Protein AF-A0A644U0E8-F1 (afdb_monomer_lite)

Secondary structure (DSSP, 8-state):
-EEEEEEETTT--B-TT-EEEEE-TTSPBPSS--EEE--TTSEEEE--TT--S-EEEEE-TTB--EEEEGGG-SSB--EEE-B----PPP----SS---HHHHHHHHHHHHHHHHHHHHHHHHHHHHHTT-

pLDDT: mean 84.09, std 12.43, range [49.28, 97.94]

Radius of gyration: 35.31 Å; chains: 1; bounding box: 61×49×97 Å

Sequence (131 aa):
MITGRVYDSKTNEGIWNANIFLSDASGKITAQAIGTTSWFDGSYSLDTKGVSSGYITCSIQGYARRTFPLNSFTGQQHFAMTQTAVDLPPVEIIEKPITWIDKNKYLLLGGITFLSALVAWYHNRHNKNRK

Structure (mmCIF, N/CA/C/O backbone):
data_AF-A0A644U0E8-F1
#
_entry.id   AF-A0A644U0E8-F1
#
loop_
_atom_site.group_PDB
_atom_site.id
_atom_site.type_symbol
_atom_site.label_atom_id
_atom_site.label_alt_id
_atom_site.label_comp_id
_atom_site.label_asym_id
_atom_site.label_entity_id
_atom_site.label_seq_id
_atom_site.pdbx_PDB_ins_code
_atom_site.Cartn_x
_atom_site.Cartn_y
_atom_site.Cartn_z
_atom_site.occupancy
_atom_site.B_iso_or_equiv
_atom_site.auth_seq_id
_atom_site.auth_comp_id
_atom_site.auth_asym_id
_atom_site.auth_atom_id
_atom_site.pdbx_PDB_model_num
ATOM 1 N N . MET A 1 1 ? 11.634 6.184 -13.954 1.00 87.44 1 MET A N 1
ATOM 2 C CA . MET A 1 1 ? 11.316 6.722 -12.618 1.00 87.44 1 MET A CA 1
ATOM 3 C C . MET A 1 1 ? 9.816 6.910 -12.523 1.00 87.44 1 MET A C 1
ATOM 5 O O . MET A 1 1 ? 9.241 7.490 -13.437 1.00 87.44 1 MET A O 1
ATOM 9 N N . ILE A 1 2 ? 9.207 6.384 -11.465 1.00 91.12 2 ILE A N 1
ATOM 10 C CA . ILE A 1 2 ? 7.791 6.567 -11.139 1.00 91.12 2 ILE A CA 1
ATOM 11 C C . ILE A 1 2 ? 7.730 7.383 -9.857 1.00 91.12 2 ILE A C 1
ATOM 13 O O . ILE A 1 2 ? 8.373 7.022 -8.874 1.00 91.12 2 ILE A O 1
ATOM 17 N N . THR A 1 3 ? 6.972 8.469 -9.857 1.00 94.19 3 THR A N 1
A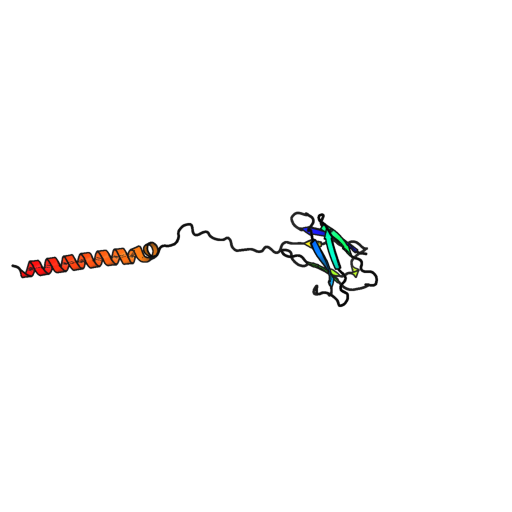TOM 18 C CA . THR A 1 3 ? 6.767 9.301 -8.669 1.00 94.19 3 THR A CA 1
ATOM 19 C C . THR A 1 3 ? 5.305 9.302 -8.258 1.00 94.19 3 THR A C 1
ATOM 21 O O . THR A 1 3 ? 4.427 8.882 -9.008 1.00 94.19 3 THR A O 1
ATOM 24 N N . GLY A 1 4 ? 5.010 9.767 -7.054 1.00 95.50 4 GLY A N 1
ATOM 25 C CA . GLY A 1 4 ? 3.628 9.966 -6.653 1.00 95.50 4 GLY A CA 1
ATOM 26 C C . GLY A 1 4 ? 3.477 10.203 -5.171 1.00 95.50 4 GLY A C 1
ATOM 27 O O . GLY A 1 4 ? 4.410 10.642 -4.504 1.00 95.50 4 GLY A O 1
ATOM 28 N N . ARG A 1 5 ? 2.275 9.923 -4.666 1.00 96.81 5 ARG A N 1
ATOM 29 C CA . ARG A 1 5 ? 1.908 10.147 -3.267 1.00 96.81 5 ARG A CA 1
ATOM 30 C C . ARG A 1 5 ? 1.102 8.976 -2.728 1.00 96.81 5 ARG A C 1
ATOM 32 O O . ARG A 1 5 ? 0.191 8.498 -3.406 1.00 96.81 5 ARG A O 1
ATOM 39 N N . VAL A 1 6 ? 1.433 8.545 -1.521 1.00 97.88 6 VAL A N 1
ATOM 40 C CA . VAL A 1 6 ? 0.660 7.607 -0.711 1.00 97.88 6 VAL A CA 1
ATOM 41 C C . VAL A 1 6 ? -0.124 8.421 0.309 1.00 97.88 6 VAL A C 1
ATOM 43 O O . VAL A 1 6 ? 0.460 9.224 1.036 1.00 97.88 6 VAL A O 1
ATOM 46 N N . TYR A 1 7 ? -1.440 8.253 0.343 1.00 97.25 7 TYR A N 1
ATOM 47 C CA . TYR A 1 7 ? -2.305 9.030 1.223 1.00 97.25 7 TYR A CA 1
ATOM 48 C C . TYR A 1 7 ? -3.475 8.202 1.743 1.00 97.25 7 TYR A C 1
ATOM 50 O O . TYR A 1 7 ? -3.906 7.239 1.102 1.00 97.25 7 TYR A O 1
ATOM 58 N N . ASP A 1 8 ? -3.994 8.578 2.908 1.00 95.81 8 ASP A N 1
ATOM 59 C CA . ASP A 1 8 ? -5.203 7.975 3.457 1.00 95.81 8 ASP A CA 1
ATOM 60 C C . ASP A 1 8 ? -6.412 8.417 2.620 1.00 95.81 8 ASP A C 1
ATOM 62 O O . ASP A 1 8 ? -6.676 9.604 2.444 1.00 95.81 8 ASP A O 1
ATOM 66 N N . SER A 1 9 ? -7.153 7.453 2.082 1.00 94.94 9 SER A N 1
ATOM 67 C CA . SER A 1 9 ? -8.342 7.689 1.253 1.00 94.94 9 SER A CA 1
ATOM 68 C C . SER A 1 9 ? -9.463 8.467 1.957 1.00 94.94 9 SER A C 1
ATOM 70 O O . SER A 1 9 ? -10.286 9.067 1.269 1.00 94.94 9 SER A O 1
ATOM 72 N N . LYS A 1 10 ? -9.507 8.469 3.295 1.00 93.38 10 LYS A N 1
ATOM 73 C CA . LYS A 1 10 ? -10.497 9.192 4.103 1.00 93.38 10 LYS A CA 1
ATOM 74 C C . LYS A 1 10 ? -10.037 10.603 4.457 1.00 93.38 10 LYS A C 1
ATOM 76 O O . LYS A 1 10 ? -10.822 11.534 4.312 1.00 93.38 10 LYS A O 1
ATOM 81 N N . THR A 1 11 ? -8.803 10.767 4.938 1.00 94.25 11 THR A N 1
ATOM 82 C CA . THR A 1 11 ? -8.309 12.071 5.431 1.00 94.25 11 THR A CA 1
ATOM 83 C C . THR A 1 11 ? -7.519 12.860 4.386 1.00 94.25 11 THR A C 1
ATOM 85 O O . THR A 1 11 ? -7.300 14.055 4.557 1.00 94.25 11 THR A O 1
ATOM 88 N N . ASN A 1 12 ? -7.107 12.219 3.286 1.00 94.62 12 ASN A N 1
ATOM 89 C CA . ASN A 1 12 ? -6.209 12.763 2.260 1.00 94.62 12 ASN A CA 1
ATOM 90 C C . ASN A 1 12 ? -4.820 13.187 2.796 1.00 94.62 12 ASN A C 1
ATOM 92 O O . ASN A 1 12 ? -4.044 13.884 2.124 1.00 94.62 12 ASN A O 1
ATOM 96 N N . GLU A 1 13 ? -4.488 12.756 4.013 1.00 96.12 13 GLU A N 1
ATOM 97 C CA . GLU A 1 13 ? -3.197 12.995 4.645 1.00 96.12 13 GLU A CA 1
ATOM 98 C C . GLU A 1 13 ? -2.134 12.064 4.069 1.00 96.12 13 GLU A C 1
ATOM 100 O O . GLU A 1 13 ? -2.417 10.937 3.661 1.00 96.12 13 GLU A O 1
ATOM 105 N N . GLY A 1 14 ? -0.895 12.558 4.011 1.00 96.75 14 GLY A N 1
ATOM 106 C CA . GLY A 1 14 ? 0.236 11.777 3.527 1.00 96.75 14 GLY A CA 1
ATOM 107 C C . GLY A 1 14 ? 0.547 10.635 4.483 1.00 96.75 14 GLY A C 1
ATOM 108 O O . GLY A 1 14 ? 0.640 10.843 5.689 1.00 96.75 14 GLY A O 1
ATOM 109 N N . ILE A 1 15 ? 0.728 9.432 3.946 1.00 96.94 15 ILE A N 1
ATOM 110 C CA . ILE A 1 15 ? 1.136 8.286 4.754 1.00 96.94 15 ILE A CA 1
ATOM 111 C C . ILE A 1 15 ? 2.653 8.201 4.713 1.00 96.94 15 ILE A C 1
ATOM 113 O O . ILE A 1 15 ? 3.243 7.941 3.662 1.00 96.94 15 ILE A O 1
ATOM 117 N N . TRP A 1 16 ? 3.271 8.402 5.871 1.00 96.38 16 TRP A N 1
ATOM 118 C CA . TRP A 1 16 ? 4.711 8.283 6.048 1.00 96.38 16 TRP A CA 1
ATOM 119 C C . TRP A 1 16 ? 5.155 6.817 6.103 1.00 96.38 16 TRP A C 1
ATOM 121 O O . TRP A 1 16 ? 4.480 5.975 6.695 1.00 96.38 16 TRP A O 1
ATOM 131 N N . ASN A 1 17 ? 6.323 6.529 5.522 1.00 96.62 17 ASN A N 1
ATOM 132 C CA . ASN A 1 17 ? 7.008 5.241 5.616 1.00 96.62 17 ASN A CA 1
ATOM 133 C C . ASN A 1 17 ? 6.209 4.041 5.066 1.00 96.62 17 ASN A C 1
ATOM 135 O O . ASN A 1 17 ? 6.340 2.910 5.538 1.00 96.62 17 ASN A O 1
ATOM 139 N N . ALA A 1 18 ? 5.371 4.268 4.053 1.00 97.25 18 ALA A N 1
ATOM 140 C CA . ALA A 1 18 ? 4.749 3.185 3.306 1.00 97.25 18 ALA A CA 1
ATOM 141 C C . ALA A 1 18 ? 5.774 2.549 2.367 1.00 97.25 18 ALA A C 1
ATOM 143 O O . ALA A 1 18 ? 6.533 3.265 1.722 1.00 97.25 18 ALA A O 1
ATOM 144 N N . ASN A 1 19 ? 5.790 1.218 2.267 1.00 96.44 19 ASN A N 1
ATOM 145 C CA . ASN A 1 19 ? 6.716 0.506 1.388 1.00 96.44 19 ASN A CA 1
ATOM 146 C C . ASN A 1 19 ? 6.130 0.414 -0.018 1.00 96.44 19 ASN A C 1
ATOM 148 O O . ASN A 1 19 ? 5.066 -0.182 -0.188 1.00 96.44 19 ASN A O 1
ATOM 152 N N . ILE A 1 20 ? 6.841 0.942 -1.012 1.00 95.81 20 ILE A N 1
ATOM 153 C CA . ILE A 1 20 ? 6.479 0.881 -2.429 1.00 95.81 20 ILE A CA 1
ATOM 154 C C . ILE A 1 20 ? 7.531 0.054 -3.162 1.00 95.81 20 ILE A C 1
ATOM 156 O O . ILE A 1 20 ? 8.702 0.417 -3.163 1.00 95.81 20 ILE A O 1
ATOM 160 N N . PHE A 1 21 ? 7.144 -1.053 -3.788 1.00 94.00 21 PHE A N 1
ATOM 161 C CA . PHE A 1 21 ? 8.099 -1.986 -4.393 1.00 94.00 21 PHE A CA 1
ATOM 162 C C . PHE A 1 21 ? 7.559 -2.669 -5.648 1.00 94.00 21 PHE A C 1
ATOM 164 O O . PHE A 1 21 ? 6.346 -2.750 -5.864 1.00 94.00 21 PHE A O 1
ATOM 171 N N . LEU A 1 22 ? 8.476 -3.172 -6.477 1.00 92.88 22 LEU A N 1
ATOM 172 C CA . LEU A 1 22 ? 8.135 -4.002 -7.626 1.00 92.88 22 LEU A CA 1
ATOM 173 C C . LEU A 1 22 ? 7.686 -5.395 -7.196 1.00 92.88 22 LEU A C 1
ATOM 175 O O . LEU A 1 22 ? 8.265 -6.040 -6.320 1.00 92.88 22 LEU A O 1
ATOM 179 N N . SER A 1 23 ? 6.626 -5.851 -7.840 1.00 93.06 23 SER A N 1
ATOM 180 C CA . SER A 1 23 ? 5.870 -7.023 -7.441 1.00 93.06 23 SER A CA 1
ATOM 181 C C . SER A 1 23 ? 5.245 -7.745 -8.631 1.00 93.06 23 SER A C 1
ATOM 183 O O . SER A 1 23 ? 5.183 -7.219 -9.745 1.00 93.06 23 SER A O 1
ATOM 185 N N . ASP A 1 24 ? 4.785 -8.967 -8.387 1.00 90.81 24 ASP A N 1
ATOM 186 C CA . ASP A 1 24 ? 3.897 -9.691 -9.290 1.00 90.81 24 ASP A CA 1
ATOM 187 C C . ASP A 1 24 ? 2.430 -9.235 -9.142 1.00 90.81 24 ASP A C 1
ATOM 189 O O . ASP A 1 24 ? 2.095 -8.380 -8.318 1.00 90.81 24 ASP A O 1
ATOM 193 N N . ALA A 1 25 ? 1.526 -9.837 -9.922 1.00 90.00 25 ALA A N 1
ATOM 194 C CA . ALA A 1 25 ? 0.095 -9.521 -9.880 1.00 90.00 25 ALA A CA 1
ATOM 195 C C . ALA A 1 25 ? -0.557 -9.772 -8.503 1.00 90.00 25 ALA A C 1
ATOM 197 O O . ALA A 1 25 ? -1.598 -9.196 -8.199 1.00 90.00 25 ALA A O 1
ATOM 198 N N . SER A 1 26 ? 0.051 -10.618 -7.664 1.00 90.38 26 SER A N 1
ATOM 199 C CA . SER A 1 26 ? -0.410 -10.920 -6.304 1.00 90.38 26 SER A CA 1
ATOM 200 C C . SER A 1 26 ? 0.193 -9.994 -5.237 1.00 90.38 26 SER A C 1
ATOM 202 O O . SER A 1 26 ? -0.108 -10.128 -4.048 1.00 90.38 26 SER A O 1
ATOM 204 N N . GLY A 1 27 ? 1.038 -9.041 -5.642 1.00 87.31 27 GLY A N 1
ATOM 205 C CA . GLY A 1 27 ? 1.715 -8.112 -4.745 1.00 87.31 27 GLY A CA 1
ATOM 206 C C . GLY A 1 27 ? 2.878 -8.731 -3.967 1.00 87.31 27 GLY A C 1
ATOM 207 O O . GLY A 1 27 ? 3.233 -8.226 -2.899 1.00 87.31 27 GLY A O 1
ATOM 208 N N . LYS A 1 28 ? 3.461 -9.830 -4.463 1.00 89.12 28 LYS A N 1
ATOM 209 C CA . LYS A 1 28 ? 4.690 -10.415 -3.906 1.00 89.12 28 LYS A CA 1
ATOM 210 C C . LYS A 1 28 ? 5.914 -9.821 -4.578 1.00 89.12 28 LYS A C 1
ATOM 212 O O . LYS A 1 28 ? 5.875 -9.513 -5.762 1.00 89.12 28 LYS A O 1
ATOM 217 N N . ILE A 1 29 ? 6.998 -9.688 -3.819 1.00 86.25 29 ILE A N 1
ATOM 218 C CA . ILE A 1 29 ? 8.272 -9.146 -4.301 1.00 86.25 29 ILE A CA 1
ATOM 219 C C . ILE A 1 29 ? 8.793 -9.989 -5.475 1.00 86.25 29 ILE A C 1
ATOM 221 O O . ILE A 1 29 ? 8.809 -11.219 -5.411 1.00 86.25 29 ILE A O 1
ATOM 225 N N . THR A 1 30 ? 9.221 -9.318 -6.544 1.00 82.44 30 THR A N 1
ATOM 226 C CA . THR A 1 30 ? 9.889 -9.957 -7.688 1.00 82.44 30 THR A CA 1
ATOM 227 C C . THR A 1 30 ? 11.345 -10.306 -7.378 1.00 82.44 30 THR A C 1
ATOM 229 O O . THR A 1 30 ? 11.934 -9.766 -6.450 1.00 82.44 30 THR A O 1
ATOM 232 N N . ALA A 1 31 ? 11.980 -11.145 -8.206 1.00 73.12 31 ALA A N 1
ATOM 233 C CA . ALA A 1 31 ? 13.412 -11.453 -8.080 1.00 73.12 31 ALA A CA 1
ATOM 234 C C . ALA A 1 31 ? 14.311 -10.196 -8.077 1.00 73.12 31 ALA A C 1
ATOM 236 O O . ALA A 1 31 ? 15.372 -10.191 -7.460 1.00 73.12 31 ALA A O 1
ATOM 237 N N . GLN A 1 32 ? 13.873 -9.117 -8.734 1.00 76.69 32 GLN A N 1
ATOM 238 C CA . GLN A 1 32 ? 14.477 -7.795 -8.592 1.00 76.69 32 GLN A CA 1
ATOM 239 C C . GLN A 1 32 ? 13.878 -7.079 -7.377 1.00 76.69 32 GLN A C 1
ATOM 241 O O . GLN A 1 32 ? 12.709 -6.688 -7.390 1.00 76.69 32 GLN A O 1
ATOM 246 N N . ALA A 1 33 ? 14.690 -6.890 -6.337 1.00 80.31 33 ALA A N 1
ATOM 247 C CA . ALA A 1 33 ? 14.321 -6.152 -5.133 1.00 80.31 33 ALA A CA 1
ATOM 248 C C . ALA A 1 33 ? 14.459 -4.637 -5.363 1.00 80.31 33 ALA A C 1
ATOM 250 O O . ALA A 1 33 ? 15.402 -4.001 -4.899 1.00 80.31 33 ALA A O 1
ATOM 251 N N . ILE A 1 34 ? 13.525 -4.067 -6.122 1.00 90.19 34 ILE A N 1
ATOM 252 C CA . ILE A 1 34 ? 13.436 -2.623 -6.363 1.00 90.19 34 ILE A CA 1
ATOM 253 C C . ILE A 1 34 ? 12.299 -2.069 -5.505 1.00 90.19 34 ILE A C 1
ATOM 255 O O . ILE A 1 34 ? 11.152 -2.505 -5.627 1.00 90.19 34 ILE A O 1
A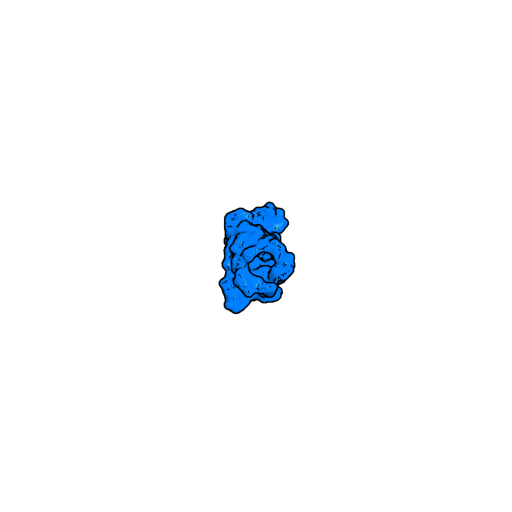TOM 259 N N . GLY A 1 35 ? 12.612 -1.103 -4.644 1.00 93.25 35 GLY A N 1
ATOM 260 C CA . GLY A 1 35 ? 11.646 -0.488 -3.744 1.00 93.25 35 GLY A CA 1
ATOM 261 C C . GLY A 1 35 ? 12.112 0.854 -3.190 1.00 93.25 35 GLY A C 1
ATOM 262 O O . GLY A 1 35 ? 13.283 1.209 -3.278 1.00 93.25 35 GLY A O 1
ATOM 263 N N . THR A 1 36 ? 11.166 1.594 -2.628 1.00 96.00 36 THR A N 1
ATOM 264 C CA . THR A 1 36 ? 11.353 2.859 -1.918 1.00 96.00 36 THR A CA 1
ATOM 265 C C . THR A 1 36 ? 10.333 2.951 -0.787 1.00 96.00 36 THR A C 1
ATOM 267 O O . THR A 1 36 ? 9.381 2.169 -0.723 1.00 96.00 36 THR A O 1
ATOM 270 N N . THR A 1 37 ? 10.491 3.943 0.078 1.00 97.50 37 THR A N 1
ATOM 271 C CA . THR A 1 37 ? 9.472 4.341 1.047 1.00 97.50 37 THR A CA 1
ATOM 272 C C . THR A 1 37 ? 8.918 5.728 0.737 1.00 97.50 37 THR A C 1
ATOM 274 O O . THR A 1 37 ? 9.516 6.487 -0.033 1.00 97.50 37 THR A O 1
ATOM 277 N N . SER A 1 38 ? 7.745 6.042 1.291 1.00 97.88 38 SER A N 1
ATOM 278 C CA . SER A 1 38 ? 7.169 7.387 1.234 1.00 97.88 38 SER A CA 1
ATOM 279 C C . SER A 1 38 ? 7.716 8.313 2.326 1.00 97.88 38 SER A C 1
ATOM 281 O O . SER A 1 38 ? 7.974 7.901 3.461 1.00 97.88 38 SER A O 1
ATOM 283 N N . TRP A 1 39 ? 7.847 9.594 1.986 1.00 97.44 39 TRP A N 1
ATOM 284 C CA . TRP A 1 39 ? 8.245 10.678 2.883 1.00 97.44 39 TRP A CA 1
ATOM 285 C C . TRP A 1 39 ? 7.094 11.142 3.785 1.00 97.44 39 TRP A C 1
ATOM 287 O O . TRP A 1 39 ? 5.981 10.624 3.719 1.00 97.44 39 TRP A O 1
ATOM 297 N N . PHE A 1 40 ? 7.367 12.110 4.666 1.00 96.25 40 PHE A N 1
ATOM 298 C CA . PHE A 1 40 ? 6.405 12.622 5.653 1.00 96.25 40 PHE A CA 1
ATOM 299 C C . PHE A 1 40 ? 5.131 13.211 5.032 1.00 96.25 40 PHE A C 1
ATOM 301 O O . PHE A 1 40 ? 4.059 13.118 5.616 1.00 96.25 40 PHE A O 1
ATOM 308 N N . ASP A 1 41 ? 5.229 13.786 3.835 1.00 96.00 41 ASP A N 1
ATOM 309 C CA . ASP A 1 41 ? 4.093 14.302 3.063 1.00 96.00 41 ASP A CA 1
ATOM 310 C C . ASP A 1 41 ? 3.381 13.211 2.232 1.00 96.00 41 ASP A C 1
ATOM 312 O O . ASP A 1 41 ? 2.398 13.476 1.529 1.00 96.00 41 ASP A O 1
ATOM 316 N N . GLY A 1 42 ? 3.866 11.969 2.317 1.00 97.25 42 GLY A N 1
ATOM 317 C CA . GLY A 1 42 ? 3.422 10.819 1.541 1.00 97.25 42 GLY A CA 1
ATOM 318 C C . GLY A 1 42 ? 4.058 10.716 0.156 1.00 97.25 42 GLY A C 1
ATOM 319 O O . GLY A 1 42 ? 3.746 9.771 -0.569 1.00 97.25 42 GLY A O 1
ATOM 320 N N . SER A 1 43 ? 4.914 11.658 -0.254 1.00 97.94 43 SER A N 1
ATOM 321 C CA . SER A 1 43 ? 5.555 11.619 -1.572 1.00 97.94 43 SER A CA 1
ATOM 322 C C . SER A 1 43 ? 6.543 10.456 -1.688 1.00 97.94 43 SER A C 1
ATOM 324 O O . SER A 1 43 ? 7.129 10.019 -0.699 1.00 97.94 43 SER A O 1
ATOM 326 N N . TYR A 1 44 ? 6.736 9.927 -2.894 1.00 96.88 44 TYR A N 1
ATOM 327 C CA . TYR A 1 44 ? 7.739 8.895 -3.153 1.00 96.88 44 TYR A CA 1
ATOM 328 C C . TYR A 1 44 ? 8.316 9.010 -4.568 1.00 96.88 44 TYR A C 1
ATOM 330 O O . TYR A 1 44 ? 7.699 9.582 -5.472 1.00 96.88 44 TYR A O 1
ATOM 338 N N . SER A 1 45 ? 9.498 8.421 -4.760 1.00 95.25 45 SER A N 1
ATOM 339 C CA . SER A 1 45 ? 10.138 8.258 -6.065 1.00 95.25 45 SER A CA 1
ATOM 340 C C . SER A 1 45 ? 10.774 6.876 -6.157 1.00 95.25 45 SER A C 1
ATOM 342 O O . SER A 1 45 ? 11.612 6.522 -5.333 1.00 95.25 45 SER A O 1
ATOM 344 N N . LEU A 1 46 ? 10.358 6.088 -7.146 1.00 92.50 46 LEU A N 1
ATOM 345 C CA . LEU A 1 46 ? 10.842 4.737 -7.396 1.00 92.50 46 LEU A CA 1
ATOM 346 C C . LEU A 1 46 ? 11.591 4.694 -8.730 1.00 92.50 46 LEU A C 1
ATOM 348 O O . LEU A 1 46 ? 11.019 4.971 -9.793 1.00 92.50 46 LEU A O 1
ATOM 352 N N . ASP A 1 47 ? 12.866 4.312 -8.696 1.00 90.25 47 ASP A N 1
ATOM 353 C CA . ASP A 1 47 ? 13.625 4.079 -9.920 1.00 90.25 47 ASP A CA 1
ATOM 354 C C . ASP A 1 47 ? 13.398 2.656 -10.442 1.00 90.25 47 ASP A C 1
ATOM 356 O O . ASP A 1 47 ? 13.835 1.673 -9.855 1.00 90.25 47 ASP A O 1
ATOM 360 N N . THR A 1 48 ? 12.697 2.559 -11.568 1.00 85.00 48 THR A N 1
ATOM 361 C CA . THR A 1 48 ? 12.365 1.305 -12.255 1.00 85.00 48 THR A CA 1
ATOM 362 C C . THR A 1 48 ? 13.209 1.097 -13.514 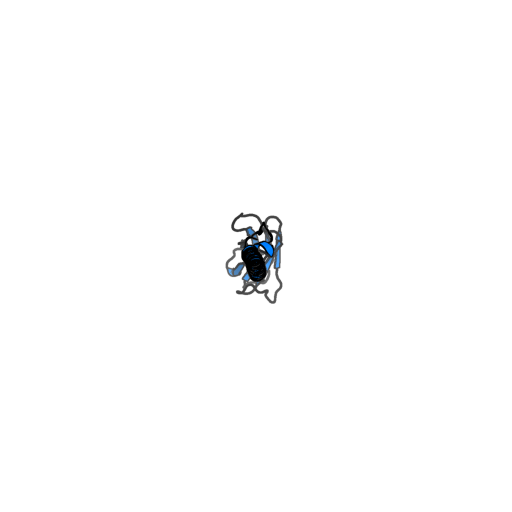1.00 85.00 48 THR A C 1
ATOM 364 O O . THR A 1 48 ? 12.767 0.435 -14.455 1.00 85.00 48 THR A O 1
ATOM 367 N N . LYS A 1 49 ? 14.397 1.714 -13.599 1.00 83.00 49 LYS A N 1
ATOM 368 C CA . LYS A 1 49 ? 15.278 1.619 -14.771 1.00 83.00 49 LYS A CA 1
ATOM 369 C C . LYS A 1 49 ? 15.495 0.158 -15.191 1.00 83.00 49 LYS A C 1
ATOM 371 O O . LYS A 1 49 ? 15.927 -0.670 -14.400 1.00 83.00 49 LYS A O 1
ATOM 376 N N . GLY A 1 50 ? 15.206 -0.142 -16.459 1.00 77.56 50 GLY A N 1
ATOM 377 C CA . GLY A 1 50 ? 15.342 -1.490 -17.026 1.00 77.56 50 GLY A CA 1
ATOM 378 C C . GLY A 1 50 ? 14.137 -2.414 -16.816 1.00 77.56 50 GLY A C 1
ATOM 379 O O . GLY A 1 50 ? 14.157 -3.535 -17.315 1.00 77.56 50 GLY A O 1
ATOM 380 N N . VAL A 1 51 ? 13.078 -1.953 -16.143 1.00 82.81 51 VAL A N 1
ATOM 381 C CA . VAL A 1 51 ? 11.842 -2.720 -15.939 1.00 82.81 51 VAL A CA 1
ATOM 382 C C . VAL A 1 51 ? 10.748 -2.197 -16.866 1.00 82.81 51 VAL A C 1
ATOM 384 O O . VAL A 1 51 ? 10.304 -1.058 -16.741 1.00 82.81 51 VAL A O 1
ATOM 387 N N . SER A 1 52 ? 10.311 -3.039 -17.803 1.00 75.81 52 SER A N 1
ATOM 388 C CA . SER A 1 52 ? 9.278 -2.714 -18.801 1.00 75.81 52 SER A CA 1
ATOM 389 C C . SER A 1 52 ? 7.905 -3.322 -18.497 1.00 75.81 52 SER A C 1
ATOM 391 O O . SER A 1 52 ? 6.916 -2.953 -19.124 1.00 75.81 52 SER A O 1
ATOM 393 N N . SER A 1 53 ? 7.825 -4.258 -17.548 1.00 82.69 53 SER A N 1
ATOM 394 C CA . SER A 1 53 ? 6.590 -4.954 -17.178 1.00 82.69 53 SER A CA 1
ATOM 395 C C . SER A 1 53 ? 6.617 -5.386 -15.713 1.00 82.69 53 SER A C 1
ATOM 397 O O . SER A 1 53 ? 7.682 -5.474 -15.105 1.00 82.69 53 SER A O 1
ATOM 399 N N . GLY A 1 54 ? 5.441 -5.633 -15.140 1.00 87.69 54 GLY A N 1
ATOM 400 C CA . GLY A 1 54 ? 5.281 -6.036 -13.744 1.00 87.69 54 GLY A CA 1
ATOM 401 C C . GLY A 1 54 ? 4.218 -5.211 -13.035 1.00 87.69 54 GLY A C 1
ATOM 402 O O . GLY A 1 54 ? 3.393 -4.559 -13.679 1.00 87.69 54 GLY A O 1
ATOM 403 N N . TYR A 1 55 ? 4.245 -5.245 -11.707 1.00 92.31 55 TYR A N 1
ATOM 404 C CA . TYR A 1 55 ? 3.326 -4.507 -10.853 1.00 92.31 55 TYR A CA 1
ATOM 405 C C . TYR A 1 55 ? 4.096 -3.700 -9.813 1.00 92.31 55 TYR A C 1
ATOM 407 O O . TYR A 1 55 ? 5.179 -4.086 -9.380 1.00 92.31 55 TYR A O 1
ATOM 415 N N . ILE A 1 56 ? 3.518 -2.594 -9.374 1.00 92.81 56 ILE A N 1
ATOM 416 C CA . ILE A 1 56 ? 3.983 -1.806 -8.240 1.00 92.81 56 ILE A CA 1
ATOM 417 C C . ILE A 1 56 ? 2.992 -1.991 -7.091 1.00 92.81 56 ILE A C 1
ATOM 419 O O . ILE A 1 56 ? 1.782 -1.823 -7.262 1.00 92.81 56 ILE A O 1
ATOM 423 N N . THR A 1 57 ? 3.505 -2.365 -5.925 1.00 95.00 57 THR A N 1
ATOM 424 C CA . THR A 1 57 ? 2.710 -2.597 -4.719 1.00 95.00 57 THR A CA 1
ATOM 425 C C . THR A 1 57 ? 3.083 -1.592 -3.649 1.00 95.00 57 THR A C 1
ATOM 427 O O . THR A 1 57 ? 4.264 -1.353 -3.415 1.00 95.00 57 THR A O 1
ATOM 430 N N . CYS A 1 58 ? 2.073 -1.048 -2.973 1.00 96.25 58 CYS A N 1
ATOM 431 C CA . CYS A 1 58 ? 2.218 -0.258 -1.760 1.00 96.25 58 CYS A CA 1
ATOM 432 C C . CYS A 1 58 ? 1.659 -1.037 -0.562 1.00 96.25 58 CYS A C 1
ATOM 434 O O . CYS A 1 58 ? 0.524 -1.527 -0.597 1.00 96.25 58 CYS A O 1
ATOM 436 N N . SER A 1 59 ? 2.453 -1.154 0.503 1.00 95.44 59 SER A N 1
ATOM 437 C CA . SER A 1 59 ? 2.088 -1.874 1.724 1.00 95.44 59 SER A CA 1
ATOM 438 C C . SER A 1 59 ? 2.604 -1.149 2.962 1.00 95.44 59 SER A C 1
ATOM 440 O O . SER A 1 59 ? 3.780 -0.799 3.055 1.00 95.44 59 SER A O 1
ATOM 442 N N . ILE A 1 60 ? 1.733 -1.000 3.953 1.00 95.44 60 ILE A N 1
ATOM 443 C CA . ILE A 1 60 ? 2.061 -0.467 5.275 1.00 95.44 60 ILE A CA 1
ATOM 444 C C . ILE A 1 60 ? 1.126 -1.106 6.304 1.00 95.44 60 ILE A C 1
ATOM 446 O O . ILE A 1 60 ? 0.005 -1.497 5.975 1.00 95.44 60 ILE A O 1
ATOM 450 N N . GLN A 1 61 ? 1.598 -1.264 7.537 1.00 91.06 61 GLN A N 1
ATOM 451 C CA . GLN A 1 61 ? 0.781 -1.803 8.618 1.00 91.06 61 GLN A CA 1
ATOM 452 C C . GLN A 1 61 ? -0.432 -0.900 8.886 1.00 91.06 61 GLN A C 1
ATOM 454 O O . GLN A 1 61 ? -0.320 0.321 8.861 1.00 91.06 61 GLN A O 1
ATOM 459 N N . GLY A 1 62 ? -1.591 -1.511 9.139 1.00 90.06 62 GLY A N 1
ATOM 460 C CA . GLY A 1 62 ? -2.838 -0.789 9.406 1.00 90.06 62 GLY A CA 1
ATOM 461 C C . GLY A 1 62 ? -3.593 -0.329 8.156 1.00 90.06 62 GLY A C 1
ATOM 462 O O . GLY A 1 62 ? -4.685 0.213 8.292 1.00 90.06 62 GLY A O 1
ATOM 463 N N . TYR A 1 63 ? -3.073 -0.581 6.950 1.00 93.50 63 TYR A N 1
ATOM 464 C CA . TYR A 1 63 ? -3.745 -0.251 5.694 1.00 93.50 63 TYR A CA 1
ATOM 465 C C . TYR A 1 63 ? -3.846 -1.453 4.756 1.00 93.50 63 TYR A C 1
ATOM 467 O O . TYR A 1 63 ? -2.975 -2.325 4.711 1.00 93.50 63 TYR A O 1
ATOM 475 N N . ALA A 1 64 ? -4.900 -1.459 3.943 1.00 93.31 64 ALA A N 1
ATOM 476 C CA . ALA A 1 64 ? -5.091 -2.446 2.896 1.00 93.31 64 ALA A CA 1
ATOM 477 C C . ALA A 1 64 ? -4.003 -2.294 1.825 1.00 93.31 64 ALA A C 1
ATOM 479 O O . ALA A 1 64 ? -3.779 -1.204 1.292 1.00 93.31 64 ALA A O 1
ATOM 480 N N . ARG A 1 65 ? -3.341 -3.405 1.490 1.00 94.69 65 ARG A N 1
ATOM 481 C CA . ARG A 1 65 ? -2.337 -3.454 0.423 1.00 94.69 65 ARG A CA 1
ATOM 482 C C . ARG A 1 65 ? -2.969 -3.101 -0.923 1.00 94.69 65 ARG A C 1
ATOM 484 O O . ARG A 1 65 ? -4.074 -3.544 -1.230 1.00 94.69 65 ARG A O 1
ATOM 491 N N . ARG A 1 66 ? -2.235 -2.348 -1.743 1.00 95.12 66 ARG A N 1
ATOM 492 C CA . ARG A 1 66 ? -2.668 -1.920 -3.079 1.00 95.12 66 ARG A CA 1
ATOM 493 C C . ARG A 1 66 ? -1.614 -2.267 -4.121 1.00 95.12 66 ARG A C 1
ATOM 495 O O . ARG A 1 66 ? -0.443 -1.963 -3.915 1.00 95.12 66 ARG A O 1
ATOM 502 N N . THR A 1 67 ? -2.047 -2.830 -5.243 1.00 94.56 67 THR A N 1
ATOM 503 C CA . THR A 1 67 ? -1.177 -3.320 -6.321 1.00 94.56 67 THR A CA 1
ATOM 504 C C . THR A 1 67 ? -1.675 -2.799 -7.659 1.00 94.56 67 THR A C 1
ATOM 506 O O . THR A 1 67 ? -2.878 -2.829 -7.915 1.00 94.56 67 THR A O 1
ATOM 509 N N . PHE A 1 68 ? -0.764 -2.348 -8.520 1.00 92.19 68 PHE A N 1
ATOM 510 C CA . PHE A 1 68 ? -1.109 -1.859 -9.851 1.00 92.19 68 PHE A CA 1
ATOM 511 C C . PHE A 1 68 ? -0.134 -2.296 -10.938 1.00 92.19 68 PHE A C 1
ATOM 513 O O . PHE A 1 68 ? 1.058 -2.397 -10.661 1.00 92.19 68 PHE A O 1
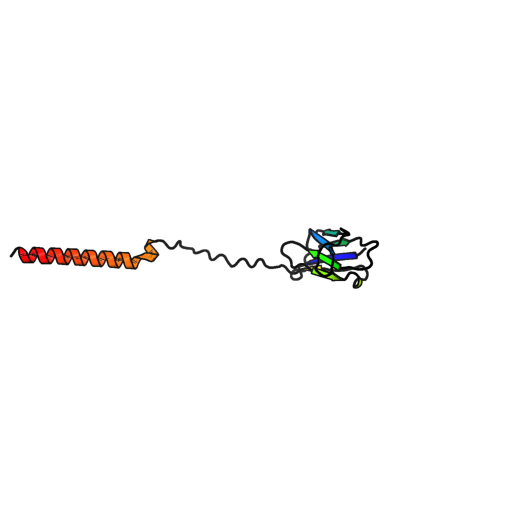ATOM 520 N N . PRO A 1 69 ? -0.600 -2.497 -12.181 1.00 91.00 69 PRO A N 1
ATOM 521 C CA . PRO A 1 69 ? 0.272 -2.850 -13.293 1.00 91.00 69 PRO A CA 1
ATOM 522 C C . PRO A 1 69 ? 1.131 -1.656 -13.739 1.00 91.00 69 PRO A C 1
ATOM 524 O O . PRO A 1 69 ? 0.648 -0.538 -13.896 1.00 91.00 69 PRO A O 1
ATOM 527 N N . LEU A 1 70 ? 2.420 -1.904 -13.974 1.00 86.00 70 LEU A N 1
ATOM 528 C CA . LEU A 1 70 ? 3.430 -0.879 -14.269 1.00 86.00 70 LEU A CA 1
ATOM 529 C C . LEU A 1 70 ? 3.191 -0.156 -15.606 1.00 86.00 70 LEU A C 1
ATOM 531 O O . LEU A 1 70 ? 3.553 1.005 -15.765 1.00 86.00 70 LEU A O 1
ATOM 535 N N . ASN A 1 71 ? 2.566 -0.844 -16.564 1.00 75.56 71 ASN A N 1
ATOM 536 C CA . ASN A 1 71 ? 2.295 -0.344 -17.915 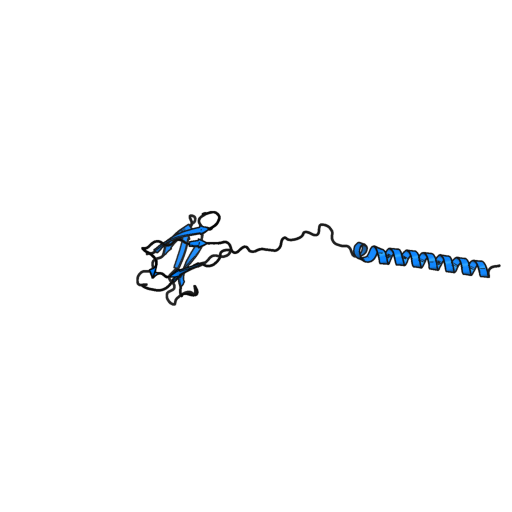1.00 75.56 71 ASN A CA 1
ATOM 537 C C . ASN A 1 71 ? 1.204 0.739 -17.977 1.00 75.56 71 ASN A C 1
ATOM 539 O O . ASN A 1 71 ? 0.987 1.318 -19.036 1.00 75.56 71 ASN A O 1
ATOM 543 N N . SER A 1 72 ? 0.507 1.000 -16.870 1.00 66.81 72 SER A N 1
ATOM 544 C CA . SER A 1 72 ? -0.621 1.934 -16.829 1.00 66.81 72 SER A CA 1
ATOM 545 C C . SER A 1 72 ? -0.210 3.376 -16.502 1.00 66.81 72 SER A C 1
ATOM 547 O O . SER A 1 72 ? -1.081 4.232 -16.370 1.00 66.81 72 SER A O 1
ATOM 549 N N . PHE A 1 73 ? 1.092 3.667 -16.367 1.00 68.00 73 PHE A N 1
ATOM 550 C CA . PHE A 1 73 ? 1.573 4.940 -15.818 1.00 68.00 73 PHE A CA 1
ATOM 551 C C . PHE A 1 73 ? 2.449 5.736 -16.778 1.00 68.00 73 PHE A C 1
ATOM 553 O O . PHE A 1 73 ? 3.447 5.245 -17.297 1.00 68.00 73 PHE A O 1
ATOM 560 N N . THR A 1 74 ? 2.149 7.029 -16.905 1.00 65.44 74 THR A N 1
ATOM 561 C CA . THR A 1 74 ? 2.969 8.027 -17.612 1.00 65.44 74 THR A CA 1
ATOM 562 C C . THR A 1 74 ? 4.062 8.631 -16.714 1.00 65.44 74 THR A C 1
ATOM 564 O O . THR A 1 74 ? 4.437 9.788 -16.876 1.00 65.44 74 THR A O 1
ATOM 567 N N . GLY A 1 75 ? 4.564 7.866 -15.736 1.00 78.38 75 GLY A N 1
ATOM 568 C CA . GLY A 1 75 ? 5.604 8.298 -14.789 1.00 78.38 75 GLY A CA 1
ATOM 569 C C . GLY A 1 75 ? 5.100 8.803 -13.431 1.00 78.38 75 GLY A C 1
ATOM 570 O O . GLY A 1 75 ? 5.918 8.994 -12.534 1.00 78.38 75 GLY A O 1
ATOM 571 N N . GLN A 1 76 ? 3.784 8.953 -13.240 1.00 89.19 76 GLN A N 1
ATOM 572 C CA . GLN A 1 76 ? 3.178 9.252 -11.938 1.00 89.19 76 GLN A CA 1
ATOM 573 C C . GLN A 1 76 ? 2.148 8.197 -11.535 1.00 89.19 76 GLN A C 1
ATOM 575 O O . GLN A 1 76 ? 1.347 7.772 -12.365 1.00 89.19 76 GLN A O 1
ATOM 580 N N . GLN A 1 77 ? 2.155 7.796 -10.261 1.00 92.00 77 GLN A N 1
ATOM 581 C CA . GLN A 1 77 ? 1.150 6.904 -9.692 1.00 92.00 77 GLN A CA 1
ATOM 582 C C . GLN A 1 77 ? 0.861 7.203 -8.221 1.00 92.00 77 GLN A C 1
ATOM 584 O O . GLN A 1 77 ? 1.763 7.236 -7.387 1.00 92.00 77 GLN A O 1
ATOM 589 N N . HIS A 1 78 ? -0.414 7.326 -7.861 1.00 94.31 78 HIS A N 1
ATOM 590 C CA . HIS A 1 78 ? -0.820 7.597 -6.483 1.00 94.31 78 HIS A CA 1
ATOM 591 C C . HIS A 1 78 ? -1.473 6.391 -5.802 1.00 94.31 78 HIS A C 1
ATOM 593 O O . HIS A 1 78 ? -2.238 5.631 -6.401 1.00 94.31 78 HIS A O 1
ATOM 599 N N . PHE A 1 79 ? -1.215 6.243 -4.506 1.00 95.75 79 PHE A N 1
ATOM 600 C CA . PHE A 1 79 ? -1.799 5.198 -3.677 1.00 95.75 79 PHE A CA 1
ATOM 601 C C . PHE A 1 79 ? -2.747 5.811 -2.649 1.00 95.75 79 PHE A C 1
ATOM 603 O O . PHE A 1 79 ? -2.327 6.214 -1.570 1.00 95.75 79 PHE A O 1
ATOM 610 N N . ALA A 1 80 ? -4.038 5.831 -2.980 1.00 96.38 80 ALA A N 1
ATOM 611 C CA . ALA A 1 80 ? -5.094 6.004 -1.990 1.00 96.38 80 ALA A CA 1
ATOM 612 C C . ALA A 1 80 ? -5.210 4.716 -1.161 1.00 96.38 80 ALA A C 1
ATOM 614 O O . ALA A 1 80 ? -5.599 3.671 -1.692 1.00 96.38 80 ALA A O 1
ATOM 615 N N . MET A 1 81 ? -4.829 4.774 0.110 1.00 95.81 81 MET A N 1
ATOM 616 C CA . MET A 1 81 ? -4.825 3.635 1.023 1.00 95.81 81 MET A CA 1
ATOM 617 C C . MET A 1 81 ? -6.043 3.704 1.938 1.00 95.81 81 MET A C 1
ATOM 619 O O . MET A 1 81 ? -6.427 4.771 2.412 1.00 95.81 81 MET A O 1
ATOM 623 N N . THR A 1 82 ? -6.653 2.562 2.223 1.00 94.25 82 THR A N 1
ATOM 624 C CA . THR A 1 82 ? -7.766 2.480 3.173 1.00 94.25 82 THR A CA 1
ATOM 625 C C . THR A 1 82 ? -7.276 1.785 4.424 1.00 94.25 82 THR A C 1
ATOM 627 O O . THR A 1 82 ? -6.710 0.695 4.327 1.00 94.25 82 THR A O 1
ATOM 630 N N . GLN A 1 83 ? -7.469 2.409 5.587 1.00 90.56 83 GLN A N 1
ATOM 631 C CA . GLN A 1 83 ? -7.149 1.763 6.853 1.00 90.56 83 GLN A CA 1
ATOM 632 C C . GLN A 1 83 ? -7.939 0.459 6.966 1.00 90.56 83 GLN A C 1
ATOM 634 O O . GLN A 1 83 ? -9.166 0.446 6.849 1.00 90.56 83 GLN A O 1
ATOM 639 N N . THR A 1 84 ? -7.229 -0.641 7.185 1.00 86.06 84 THR A N 1
ATOM 640 C CA . THR A 1 84 ? -7.839 -1.882 7.649 1.00 86.06 84 THR A CA 1
ATOM 641 C C . THR A 1 84 ? -8.109 -1.655 9.119 1.00 86.06 84 THR A C 1
ATOM 643 O O . THR A 1 84 ? -7.188 -1.773 9.927 1.00 86.06 84 THR A O 1
ATOM 646 N N . ALA A 1 85 ? -9.330 -1.229 9.448 1.00 65.81 85 ALA A N 1
ATOM 647 C CA . ALA A 1 85 ? -9.754 -1.094 10.829 1.00 65.81 85 ALA A CA 1
ATOM 648 C C . ALA A 1 85 ? -9.373 -2.383 11.562 1.00 65.81 85 ALA A C 1
ATOM 650 O O . ALA A 1 85 ? -9.836 -3.470 11.212 1.00 65.81 85 ALA A O 1
ATOM 651 N N . VAL A 1 86 ? -8.502 -2.270 12.562 1.00 59.34 86 VAL A N 1
ATOM 652 C CA . VAL A 1 86 ? -8.533 -3.242 13.641 1.00 59.34 86 VAL A CA 1
ATOM 653 C C . VAL A 1 86 ? -9.809 -2.877 14.389 1.00 59.34 86 VAL A C 1
ATOM 655 O O . VAL A 1 86 ? -9.770 -2.060 15.303 1.00 59.34 86 VAL A O 1
ATOM 658 N N . ASP A 1 87 ? -10.954 -3.386 13.926 1.00 55.22 87 ASP A N 1
ATOM 659 C CA . ASP A 1 87 ? -12.180 -3.425 14.723 1.00 55.22 87 ASP A CA 1
ATOM 660 C C . ASP A 1 87 ? -11.869 -4.347 15.906 1.00 55.22 87 ASP A C 1
ATOM 662 O O . ASP A 1 87 ? -12.171 -5.540 15.917 1.00 55.22 87 ASP A O 1
ATOM 666 N N . LEU A 1 88 ? -11.147 -3.812 16.891 1.00 55.38 88 LEU A N 1
ATOM 667 C CA . LEU A 1 88 ? -11.163 -4.383 18.218 1.00 55.38 88 LEU A CA 1
ATOM 668 C C . LEU A 1 88 ? -12.610 -4.222 18.681 1.00 55.38 88 LEU A C 1
ATOM 670 O O . LEU A 1 88 ? -13.109 -3.091 18.675 1.00 55.38 88 LEU A O 1
ATOM 674 N N . PRO A 1 89 ? -13.306 -5.315 19.041 1.00 59.97 89 PRO A N 1
ATOM 675 C CA . PRO A 1 89 ? -14.633 -5.184 19.608 1.00 59.97 89 PRO A CA 1
ATOM 676 C C . PRO A 1 89 ? -14.544 -4.221 20.800 1.00 59.97 89 PRO A C 1
ATOM 678 O O . PRO A 1 89 ? -13.551 -4.270 21.539 1.00 59.97 89 PRO A O 1
ATOM 681 N N . PRO A 1 90 ? -15.528 -3.322 20.974 1.00 59.38 90 PRO A N 1
ATOM 682 C CA . PRO A 1 90 ? -15.539 -2.411 22.105 1.00 59.38 90 PRO A CA 1
ATOM 683 C C . PRO A 1 90 ? -15.360 -3.224 23.387 1.00 59.38 90 PRO A C 1
ATOM 685 O O . PRO A 1 90 ? -16.089 -4.184 23.635 1.00 59.38 90 PRO A O 1
ATOM 688 N N . VAL A 1 91 ? -14.343 -2.877 24.177 1.00 62.25 91 VAL A N 1
ATOM 689 C CA . VAL A 1 91 ? -14.133 -3.484 25.489 1.00 62.25 91 VAL A CA 1
ATOM 690 C C . VAL A 1 91 ? -15.291 -3.022 26.366 1.00 62.25 91 VAL A C 1
ATOM 692 O O . VAL A 1 91 ? -15.298 -1.889 26.844 1.00 62.25 91 VAL A O 1
ATOM 695 N N . GLU A 1 92 ? -16.292 -3.880 26.551 1.00 64.69 92 GLU A N 1
ATOM 696 C CA . GLU A 1 92 ? -17.312 -3.678 27.575 1.00 64.69 92 GLU A CA 1
ATOM 697 C C . GLU A 1 92 ? -16.625 -3.766 28.941 1.00 64.69 92 GLU A C 1
ATOM 699 O O . GLU A 1 92 ? -16.300 -4.844 29.442 1.00 64.69 92 GLU A O 1
ATOM 704 N N . ILE A 1 93 ? -16.352 -2.607 29.543 1.00 63.00 93 ILE A N 1
ATOM 705 C CA . ILE A 1 93 ? -15.926 -2.533 30.936 1.00 63.00 93 ILE A CA 1
ATOM 706 C C . ILE A 1 93 ? -17.144 -2.928 31.769 1.00 63.00 93 ILE A C 1
ATOM 708 O O . ILE A 1 93 ? -18.068 -2.140 31.961 1.00 63.00 93 ILE A O 1
ATOM 712 N N . ILE A 1 94 ? -17.161 -4.164 32.263 1.00 61.94 94 ILE A N 1
ATOM 713 C CA . ILE A 1 94 ? -18.134 -4.577 33.271 1.00 61.94 94 ILE A CA 1
ATOM 714 C C . ILE A 1 94 ? -17.766 -3.819 34.555 1.00 61.94 94 ILE A C 1
ATOM 716 O O . ILE A 1 94 ? -16.875 -4.231 35.293 1.00 61.94 94 ILE A O 1
ATOM 720 N N . GLU A 1 95 ? -18.438 -2.692 34.815 1.00 60.75 95 GLU A N 1
ATOM 721 C CA . GLU A 1 95 ? -18.173 -1.794 35.956 1.00 60.75 95 GLU A CA 1
ATOM 722 C C . GLU A 1 95 ? -18.281 -2.474 37.331 1.00 60.75 95 GLU A C 1
ATOM 724 O O . GLU A 1 95 ? -17.862 -1.912 38.344 1.00 60.75 95 GLU A O 1
ATOM 729 N N . LYS A 1 96 ? -18.841 -3.685 37.403 1.00 64.12 96 LYS A N 1
ATOM 730 C CA . LYS A 1 96 ? -18.957 -4.446 38.646 1.00 64.12 96 LYS A CA 1
ATOM 731 C C . LYS A 1 96 ? -18.480 -5.879 38.441 1.00 64.12 96 LYS A C 1
ATOM 733 O O . LYS A 1 96 ? -19.125 -6.612 37.691 1.00 64.12 96 LYS A O 1
ATOM 738 N N . PRO A 1 97 ? -17.411 -6.328 39.124 1.00 60.66 97 PRO A N 1
ATOM 739 C CA . PRO A 1 97 ? -17.105 -7.748 39.159 1.00 60.66 97 PRO A CA 1
ATOM 740 C C . PRO A 1 97 ? -18.324 -8.471 39.735 1.00 60.66 97 PRO A C 1
ATOM 742 O O . PRO A 1 97 ? -18.741 -8.191 40.857 1.00 60.66 97 PRO A O 1
ATOM 745 N N . ILE A 1 98 ? -18.922 -9.372 38.952 1.00 63.09 98 ILE A N 1
ATOM 746 C CA . ILE A 1 98 ? -19.998 -10.240 39.433 1.00 63.09 98 ILE A CA 1
ATOM 747 C C . ILE A 1 98 ? -19.402 -11.069 40.567 1.00 63.09 98 ILE A C 1
ATOM 749 O O . ILE A 1 98 ? -18.599 -11.975 40.331 1.00 63.09 98 ILE A O 1
ATOM 753 N N . THR A 1 99 ? -19.757 -10.742 41.807 1.00 72.19 99 THR A N 1
ATOM 754 C CA . THR A 1 99 ? -19.249 -11.485 42.955 1.00 72.19 99 THR A CA 1
ATOM 755 C C . THR A 1 99 ? -19.965 -12.832 43.043 1.00 72.19 99 THR A C 1
ATOM 757 O O . THR A 1 99 ? -21.114 -12.989 42.619 1.00 72.19 99 THR A O 1
ATOM 760 N N . TRP A 1 100 ? -19.304 -13.841 43.616 1.00 75.19 100 TRP A N 1
ATOM 761 C CA . TRP A 1 100 ? -19.930 -15.147 43.863 1.00 75.19 100 TRP A CA 1
ATOM 762 C C . TRP A 1 100 ? -21.235 -15.014 44.669 1.00 75.19 100 TRP A C 1
ATOM 764 O O . TRP A 1 100 ? -22.176 -15.779 44.462 1.00 75.19 100 TRP A O 1
ATOM 774 N N . ILE A 1 101 ? -21.313 -14.003 45.538 1.00 71.62 101 ILE A N 1
ATOM 775 C CA . ILE A 1 101 ? -22.486 -13.693 46.357 1.00 71.62 101 ILE A CA 1
ATOM 776 C C . ILE A 1 101 ? -23.654 -13.230 45.476 1.00 71.62 101 ILE A C 1
ATOM 778 O O . ILE A 1 101 ? -24.759 -13.751 45.622 1.00 71.62 101 ILE A O 1
ATOM 782 N N . ASP A 1 102 ? -23.417 -12.337 44.509 1.00 73.38 102 ASP A N 1
ATOM 783 C CA . ASP A 1 102 ? -24.464 -11.849 43.597 1.00 73.38 102 ASP A CA 1
ATOM 784 C C . ASP A 1 102 ? -25.067 -12.973 42.750 1.00 73.38 102 ASP A C 1
ATOM 786 O O . ASP A 1 102 ? -26.285 -13.027 42.552 1.00 73.38 102 ASP A O 1
ATOM 790 N N . LYS A 1 103 ? -24.222 -13.913 42.306 1.00 75.25 103 LYS A N 1
ATOM 791 C CA . LYS A 1 103 ? -24.643 -15.083 41.524 1.00 75.25 103 LYS A CA 1
ATOM 792 C C . LYS A 1 103 ? -25.466 -16.082 42.348 1.00 75.25 103 LYS A C 1
ATOM 794 O O . LYS A 1 103 ? -26.338 -16.747 41.797 1.00 75.25 103 LYS A O 1
ATOM 799 N N . ASN A 1 104 ? -25.216 -16.181 43.657 1.00 80.12 104 ASN A N 1
ATOM 800 C CA . ASN A 1 104 ? -25.789 -17.221 44.522 1.00 80.12 104 ASN A CA 1
ATOM 801 C C . ASN A 1 104 ? -26.752 -16.691 45.600 1.00 80.12 104 ASN A C 1
ATOM 803 O O . ASN A 1 104 ? -27.174 -17.451 46.472 1.00 80.12 104 ASN A O 1
ATOM 807 N N . LYS A 1 105 ? -27.157 -15.416 45.549 1.00 79.81 105 LYS A N 1
ATOM 808 C CA . LYS A 1 105 ? -28.021 -14.785 46.566 1.00 79.81 105 LYS A CA 1
ATOM 809 C C . LYS A 1 105 ? -29.323 -15.544 46.854 1.00 79.81 105 LYS A C 1
ATOM 811 O O . LYS A 1 105 ? -29.747 -15.622 48.003 1.00 79.81 105 LYS A O 1
ATOM 816 N N . TYR A 1 106 ? -29.931 -16.158 45.837 1.00 79.12 106 TYR A N 1
ATOM 817 C CA . TYR A 1 106 ? -31.152 -16.953 46.004 1.00 79.12 106 TYR A CA 1
ATOM 818 C C . TYR A 1 106 ? -30.893 -18.306 46.674 1.00 79.12 106 TYR A C 1
ATOM 820 O O . TYR A 1 106 ? -31.726 -18.764 47.452 1.00 79.12 106 TYR A O 1
ATOM 828 N N . LEU A 1 107 ? -29.723 -18.911 46.437 1.00 80.00 107 LEU A N 1
ATOM 829 C CA . LEU A 1 107 ? -29.288 -20.121 47.136 1.00 80.00 107 LEU A CA 1
ATOM 830 C C . LEU A 1 107 ? -29.051 -19.825 48.625 1.00 80.00 107 LEU A C 1
ATOM 832 O O . LEU A 1 107 ? -29.480 -20.593 49.481 1.00 80.00 107 LEU A O 1
ATOM 836 N N . LEU A 1 108 ? -28.427 -18.683 48.937 1.00 76.62 108 LEU A N 1
ATOM 837 C CA . LEU A 1 108 ? -28.203 -18.225 50.314 1.00 76.62 108 LEU A CA 1
ATOM 838 C C . LEU A 1 108 ? -29.524 -17.942 51.044 1.00 76.62 108 LEU A C 1
ATOM 840 O O . LEU A 1 108 ? -29.735 -18.449 52.145 1.00 76.62 108 LEU A O 1
ATOM 844 N N . LEU A 1 109 ? -30.442 -17.195 50.420 1.00 77.88 109 LEU A N 1
ATOM 845 C CA . LEU A 1 109 ? -31.775 -16.928 50.977 1.00 77.88 109 LEU A CA 1
ATOM 846 C C . LEU A 1 109 ? -32.582 -18.222 51.181 1.00 77.88 109 LEU A C 1
ATOM 848 O O . LEU A 1 109 ? -33.199 -18.410 52.232 1.00 77.88 109 LEU A O 1
ATOM 852 N N . GLY A 1 110 ? -32.540 -19.138 50.210 1.00 80.06 110 GLY A N 1
ATOM 853 C CA . GLY A 1 110 ? -33.177 -20.452 50.310 1.00 80.06 110 GLY A CA 1
ATOM 854 C C . GLY A 1 110 ? -32.591 -21.312 51.436 1.00 80.06 110 GLY A C 1
ATOM 855 O O . GLY A 1 110 ? -33.332 -21.918 52.206 1.00 80.06 110 GLY A O 1
ATOM 856 N N . GLY A 1 111 ? -31.266 -21.315 51.594 1.00 80.62 111 GLY A N 1
ATOM 857 C CA . GLY A 1 111 ? -30.589 -22.052 52.662 1.00 80.62 111 GLY A CA 1
ATOM 858 C C . GLY A 1 111 ? -30.928 -21.526 54.058 1.00 80.62 111 GLY A C 1
ATOM 859 O O . GLY A 1 111 ? -31.240 -22.310 54.954 1.00 80.62 111 GLY A O 1
ATOM 860 N N . ILE A 1 112 ? -30.933 -20.201 54.242 1.00 83.31 112 ILE A N 1
ATOM 861 C CA . ILE A 1 112 ? -31.256 -19.567 55.532 1.00 83.31 112 ILE A CA 1
ATOM 862 C C . ILE A 1 112 ? -32.716 -19.829 55.920 1.00 83.31 112 ILE A C 1
ATOM 864 O O . ILE A 1 112 ? -33.000 -20.179 57.069 1.00 83.31 112 ILE A O 1
ATOM 868 N N . THR A 1 113 ? -33.648 -19.701 54.972 1.00 79.38 113 THR A N 1
ATOM 869 C CA . THR A 1 113 ? -35.075 -19.967 55.227 1.00 79.38 113 THR A CA 1
ATOM 870 C C . THR A 1 113 ? -35.331 -21.435 55.565 1.00 79.38 113 THR A C 1
ATOM 872 O O . THR A 1 113 ? -36.041 -21.717 56.532 1.00 79.38 113 THR A O 1
ATOM 875 N N . PHE A 1 114 ? -34.692 -22.369 54.855 1.00 83.88 114 PHE A N 1
ATOM 876 C CA . PHE A 1 114 ? -34.791 -23.799 55.149 1.00 83.88 114 PHE A CA 1
ATOM 877 C C . PHE A 1 114 ? -34.241 -24.154 56.539 1.00 83.88 114 PHE A C 1
ATOM 879 O O . PHE A 1 114 ? -34.920 -24.825 57.317 1.00 83.88 114 PHE A O 1
ATOM 886 N N . LEU A 1 115 ? -33.050 -23.655 56.892 1.00 85.62 115 LEU A N 1
ATOM 887 C CA . LEU A 1 115 ? -32.452 -23.875 58.215 1.00 85.62 115 LEU A CA 1
ATOM 888 C C . LEU A 1 115 ? -33.332 -23.314 59.337 1.00 85.62 115 LEU A C 1
ATOM 890 O O . LEU A 1 115 ? -33.545 -23.980 60.349 1.00 85.62 115 LEU A O 1
ATOM 894 N N . SER A 1 116 ? -33.899 -22.124 59.134 1.00 83.69 116 SER A N 1
ATOM 895 C CA . SER A 1 116 ? -34.789 -21.483 60.109 1.00 83.69 116 SER A CA 1
ATOM 896 C C . SER A 1 116 ? -36.067 -22.299 60.332 1.00 83.69 116 SER A C 1
ATOM 898 O O . SER A 1 116 ? -36.476 -22.516 61.475 1.00 83.69 116 SER A O 1
ATOM 900 N N . ALA A 1 117 ? -36.666 -22.816 59.255 1.00 83.56 117 ALA A N 1
ATOM 901 C CA . ALA A 1 117 ? -37.835 -23.690 59.331 1.00 83.56 117 ALA A CA 1
ATOM 902 C C . ALA A 1 117 ? -37.520 -25.020 60.040 1.00 83.56 117 ALA A C 1
ATOM 904 O O . ALA A 1 117 ? -38.327 -25.506 60.835 1.00 83.56 117 ALA A O 1
ATOM 905 N N . LEU A 1 118 ? -36.334 -25.586 59.801 1.00 87.38 118 LEU A N 1
ATOM 906 C CA . LEU A 1 118 ? -35.904 -26.847 60.403 1.00 87.38 118 LEU A CA 1
ATOM 907 C C . LEU A 1 118 ? -35.657 -26.707 61.913 1.00 87.38 118 LEU A C 1
ATOM 909 O O . LEU A 1 118 ? -36.103 -27.549 62.695 1.00 87.38 118 LEU A O 1
ATOM 913 N N . VAL A 1 119 ? -35.031 -25.603 62.336 1.00 87.44 119 VAL A N 1
ATOM 914 C CA . VAL A 1 119 ? -34.857 -25.264 63.758 1.00 87.44 119 VAL A CA 1
ATOM 915 C C . VAL A 1 119 ? -36.210 -25.044 64.436 1.00 87.4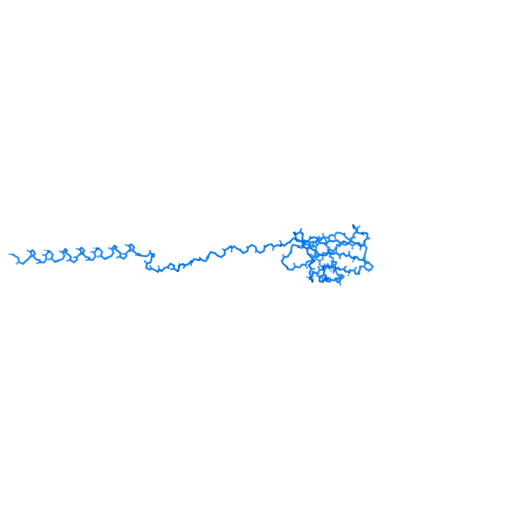4 119 VAL A C 1
ATOM 917 O O . VAL A 1 119 ? -36.450 -25.604 65.507 1.00 87.44 119 VAL A O 1
ATOM 920 N N . ALA A 1 120 ? -37.121 -24.292 63.809 1.00 84.56 120 ALA A N 1
ATOM 921 C CA . ALA A 1 120 ? -38.460 -24.056 64.347 1.00 84.56 120 ALA A CA 1
ATOM 922 C C . ALA A 1 120 ? -39.263 -25.361 64.497 1.00 84.56 120 ALA A C 1
ATOM 924 O O . ALA A 1 120 ? -39.897 -25.589 65.531 1.00 84.56 120 ALA A O 1
ATOM 925 N N . TRP A 1 121 ? -39.198 -26.251 63.502 1.00 86.12 121 TRP A N 1
ATOM 926 C CA . TRP A 1 121 ? -39.824 -27.571 63.565 1.00 86.12 121 TRP A CA 1
ATOM 927 C C . TRP A 1 121 ? -39.249 -28.427 64.698 1.00 86.12 121 TRP A C 1
ATOM 929 O O . TRP A 1 121 ? -40.012 -28.995 65.485 1.00 86.12 121 TRP A O 1
ATOM 939 N N . TYR A 1 122 ? -37.919 -28.478 64.821 1.00 85.50 122 TYR A N 1
ATOM 940 C CA . TYR A 1 122 ? -37.237 -29.225 65.877 1.00 85.50 122 TYR A CA 1
ATOM 941 C C . TYR A 1 122 ? -37.652 -28.738 67.273 1.00 85.50 122 TYR A C 1
ATOM 943 O O . TYR A 1 122 ? -38.047 -29.541 68.121 1.00 85.50 122 TYR A O 1
ATOM 951 N N . HIS A 1 123 ? -37.650 -27.419 67.490 1.00 83.12 123 HIS A N 1
ATOM 952 C CA . HIS A 1 123 ? -38.049 -26.818 68.765 1.00 83.12 123 HIS A CA 1
ATOM 953 C C . HIS A 1 123 ? -39.513 -27.128 69.115 1.00 83.12 123 HIS A C 1
ATOM 955 O O . HIS A 1 123 ? -39.828 -27.503 70.246 1.00 83.12 123 HIS A O 1
ATOM 961 N N . ASN A 1 124 ? -40.415 -27.029 68.133 1.00 82.50 124 ASN A N 1
ATOM 962 C CA . ASN A 1 124 ? -41.841 -27.286 68.330 1.00 82.50 124 ASN A CA 1
ATOM 963 C C . ASN A 1 124 ? -42.117 -28.774 68.631 1.00 82.50 124 ASN A C 1
ATOM 965 O O . ASN A 1 124 ? -42.929 -29.101 69.496 1.00 82.50 124 ASN A O 1
ATOM 969 N N . ARG A 1 125 ? -41.393 -29.693 67.979 1.00 76.75 125 ARG A N 1
ATOM 970 C CA . ARG A 1 125 ? -41.486 -31.138 68.246 1.00 76.75 125 ARG A CA 1
ATOM 971 C C . ARG A 1 125 ? -40.958 -31.502 69.634 1.00 76.75 125 ARG A C 1
ATOM 973 O O . ARG A 1 125 ? -41.596 -32.276 70.341 1.00 76.75 125 ARG A O 1
ATOM 980 N N . HIS A 1 126 ? -39.835 -30.918 70.047 1.00 71.81 126 HIS A N 1
ATOM 981 C CA . HIS A 1 126 ? -39.250 -31.194 71.357 1.00 71.81 126 HIS A CA 1
ATOM 982 C C . HIS A 1 126 ? -40.096 -30.626 72.512 1.00 71.81 126 HIS A C 1
ATOM 984 O O . HIS A 1 126 ? -40.186 -31.245 73.571 1.00 71.81 126 HIS A O 1
ATOM 990 N N . ASN A 1 127 ? -40.768 -29.488 72.313 1.00 68.12 127 ASN A N 1
ATOM 991 C CA . ASN A 1 127 ? -41.695 -28.939 73.309 1.00 68.12 127 ASN A CA 1
ATOM 992 C C . ASN A 1 127 ? -43.000 -29.741 73.433 1.00 68.12 127 ASN A C 1
ATOM 994 O O . ASN A 1 127 ? -43.568 -29.796 74.521 1.00 68.12 127 ASN A O 1
ATOM 998 N N . LYS A 1 128 ? -43.467 -30.397 72.363 1.00 63.69 128 LYS A N 1
ATOM 999 C CA . LYS A 1 128 ? -44.652 -31.272 72.425 1.00 63.69 128 LYS A CA 1
ATOM 1000 C C . LYS A 1 128 ? -44.408 -32.583 73.177 1.00 63.69 128 LYS A C 1
ATOM 1002 O O . LYS A 1 128 ? -45.344 -33.096 73.767 1.00 63.69 128 LYS A O 1
ATOM 1007 N N . ASN A 1 129 ? -43.171 -33.079 73.210 1.00 58.28 129 ASN A N 1
ATOM 1008 C CA . ASN A 1 129 ? -42.799 -34.307 73.926 1.00 58.28 129 ASN A CA 1
ATOM 1009 C C . ASN A 1 129 ? -42.468 -34.083 75.419 1.00 58.28 129 ASN A C 1
ATOM 1011 O O . ASN A 1 129 ? -42.033 -35.012 76.093 1.00 58.28 129 ASN A O 1
ATOM 1015 N N . ARG A 1 130 ? -42.606 -32.847 75.924 1.00 56.22 130 ARG A N 1
ATOM 1016 C CA . ARG A 1 130 ? -42.350 -32.462 77.327 1.00 56.22 130 ARG A CA 1
ATOM 1017 C C . ARG A 1 130 ? -43.630 -32.167 78.130 1.00 56.22 130 ARG A C 1
ATOM 1019 O O . ARG A 1 130 ? -43.529 -31.647 79.238 1.00 56.22 130 ARG A O 1
ATOM 1026 N N . LYS A 1 131 ? -44.807 -32.459 77.575 1.00 49.28 131 LYS A N 1
ATOM 1027 C CA . LYS A 1 131 ? -46.102 -32.446 78.272 1.00 49.28 131 LYS A CA 1
ATOM 1028 C C . LYS A 1 131 ? -46.611 -33.871 78.403 1.00 49.28 131 LYS A C 1
ATOM 1030 O O . LYS A 1 131 ? -47.308 -34.121 79.404 1.00 49.28 131 LYS A O 1
#

Organism: NCBI:txid1076179

InterPro domains:
  IPR008969 Carboxypeptidase-like, regulatory domain superfamily [SSF49464] (2-88)

Foldseek 3Di:
DAKEFEAALVPRAGDFFKKKFFAAPVRHHDPDTWIDGAHRRRIDDTDPPPDPWGKIWTDDPQWDIDIGIPNPDPRYDYHHIYGPDPPPPPPPPPVDDCDPCNVCVVVVVVVVVVVVVVVVVVVVVVVVVVD